Protein AF-A0A8S9TW38-F1 (afdb_monomer_lite)

pLDDT: mean 78.52, std 11.76, range [40.19, 96.44]

Secondary structure (DSSP, 8-state):
------HHHHHHHHHHHHHHHHHHHHHHHHHHHHHHHHHHHHHS-PPP--S-PPPHHHHHHHHHHHHH--EEE----TTSHHHHTT-S-GGGG-TTEEEEEEPPPP---BTTTTB-TTS--HHHHHHHHHHHHHHTT--TT-EEEETTTTB--STTGGGT-

Radius of gyration: 28.94 Å; chains: 1; bounding box: 60×35×89 Å

Foldseek 3Di:
DDDPPDVVVVVVVVVVVVVVVVVVVVVVVVVVVVVVVVVVVVPDPDDPPPAQDDDVLLVVVVVVCVVVVQKDWLQDDCPDPCNVVVVDPPCSPDPQKTAIAGDQDDDDDDPVVNDDCPPPDPVVVVSNVLSCQLHVPADPSHWTAGNVVRDTPGSNRVSRD

Structure (mmCIF, N/CA/C/O backbone):
data_AF-A0A8S9TW38-F1
#
_entry.id   AF-A0A8S9TW38-F1
#
loop_
_atom_site.group_PDB
_atom_site.id
_atom_site.type_symbol
_atom_site.label_atom_id
_atom_site.label_alt_id
_atom_site.label_comp_id
_atom_site.label_asym_id
_atom_site.label_entity_id
_atom_site.label_seq_id
_atom_site.pdbx_PDB_ins_code
_atom_site.Cartn_x
_atom_site.Cartn_y
_atom_site.Cartn_z
_atom_site.occupancy
_atom_site.B_iso_or_equiv
_atom_site.auth_seq_id
_atom_site.auth_comp_id
_atom_site.auth_asym_id
_atom_site.auth_atom_id
_atom_site.pdbx_PDB_model_num
ATOM 1 N N . MET A 1 1 ? -18.375 -21.084 65.898 1.00 40.19 1 MET A N 1
ATOM 2 C CA . MET A 1 1 ? -17.562 -20.276 64.960 1.00 40.19 1 MET A CA 1
ATOM 3 C C . MET A 1 1 ? -18.340 -19.008 64.647 1.00 40.19 1 MET A C 1
ATOM 5 O O . MET A 1 1 ? -19.403 -19.108 64.053 1.00 40.19 1 MET A O 1
ATOM 9 N N . ALA A 1 2 ? -17.900 -17.850 65.145 1.00 47.03 2 ALA A N 1
ATOM 10 C CA . ALA A 1 2 ? -18.614 -16.587 64.964 1.00 47.03 2 ALA A CA 1
ATOM 11 C C . ALA A 1 2 ? -18.225 -15.951 63.621 1.00 47.03 2 ALA A C 1
ATOM 13 O O . ALA A 1 2 ? -17.085 -15.528 63.440 1.00 47.03 2 ALA A O 1
ATOM 14 N N . THR A 1 3 ? -19.163 -15.902 62.676 1.00 56.94 3 THR A N 1
ATOM 15 C CA . THR A 1 3 ? -19.005 -15.170 61.415 1.00 56.94 3 THR A CA 1
ATOM 16 C C . THR A 1 3 ? -19.033 -13.676 61.726 1.00 56.94 3 THR A C 1
ATOM 18 O O . THR A 1 3 ? -20.062 -13.135 62.131 1.00 56.94 3 THR A O 1
ATOM 21 N N . THR A 1 4 ? -17.894 -12.999 61.595 1.00 58.25 4 THR A N 1
ATOM 22 C CA . THR A 1 4 ? -17.791 -11.562 61.853 1.00 58.25 4 THR A CA 1
ATOM 23 C C . THR A 1 4 ? -18.458 -10.798 60.709 1.00 58.25 4 THR A C 1
ATOM 25 O O . THR A 1 4 ? -17.890 -10.578 59.641 1.00 58.25 4 THR A O 1
ATOM 28 N N . ASN A 1 5 ? -19.712 -10.398 60.921 1.00 71.81 5 ASN A N 1
ATOM 29 C CA . ASN A 1 5 ? -20.452 -9.522 60.015 1.00 71.81 5 ASN A CA 1
ATOM 30 C C . ASN A 1 5 ? -19.890 -8.096 60.106 1.00 71.81 5 ASN A C 1
ATOM 32 O O . ASN A 1 5 ? -20.487 -7.224 60.727 1.00 71.81 5 ASN A O 1
ATOM 36 N N . ASN A 1 6 ? -18.707 -7.867 59.525 1.00 84.69 6 ASN A N 1
ATOM 37 C CA . ASN A 1 6 ? -18.091 -6.545 59.473 1.00 84.69 6 ASN A CA 1
ATOM 38 C C . ASN A 1 6 ? -18.938 -5.619 58.573 1.00 84.69 6 ASN A C 1
ATOM 40 O O . ASN A 1 6 ? -18.964 -5.831 57.352 1.00 84.69 6 ASN A O 1
ATOM 44 N N . PRO A 1 7 ? -19.584 -4.576 59.127 1.00 82.06 7 PRO A N 1
ATOM 45 C CA . PRO A 1 7 ? -20.469 -3.694 58.366 1.00 82.06 7 PRO A CA 1
ATOM 46 C C . PRO A 1 7 ? -19.729 -2.950 57.243 1.00 82.06 7 PRO A C 1
ATOM 48 O O . PRO A 1 7 ? -20.263 -2.790 56.146 1.00 82.06 7 PRO A O 1
ATOM 51 N N . VAL A 1 8 ? -18.460 -2.583 57.457 1.00 84.19 8 VAL A N 1
ATOM 52 C CA . VAL A 1 8 ? -17.618 -1.938 56.432 1.00 84.19 8 VAL A CA 1
ATOM 53 C C . VAL A 1 8 ? -17.328 -2.904 55.280 1.00 84.19 8 VAL A C 1
ATOM 55 O O . VAL A 1 8 ? -17.376 -2.532 54.105 1.00 84.19 8 VAL A O 1
ATOM 58 N N . GLY A 1 9 ? -17.081 -4.175 55.606 1.00 84.94 9 GLY A N 1
ATOM 59 C CA . GLY A 1 9 ? -16.879 -5.237 54.623 1.00 84.94 9 GLY A CA 1
ATOM 60 C C . GLY A 1 9 ? -18.114 -5.442 53.746 1.00 84.94 9 GLY A C 1
ATOM 61 O O . GLY A 1 9 ? -17.996 -5.465 52.520 1.00 84.94 9 GLY A O 1
ATOM 62 N N . GLN A 1 10 ? -19.299 -5.503 54.358 1.00 85.31 10 GLN A N 1
ATOM 63 C CA . GLN A 1 10 ? -20.573 -5.657 53.650 1.00 85.31 10 GLN A CA 1
ATOM 64 C C . GLN A 1 10 ? -20.876 -4.468 52.729 1.00 85.31 10 GLN A C 1
ATOM 66 O O . GLN A 1 10 ? -21.216 -4.677 51.562 1.00 85.31 10 GLN A O 1
ATOM 71 N N . TYR A 1 11 ? -20.673 -3.238 53.210 1.00 85.88 11 TYR A N 1
ATOM 72 C CA . TYR A 1 11 ? -20.843 -2.026 52.406 1.00 85.88 11 TYR A CA 1
ATOM 73 C C . TYR A 1 11 ? -19.891 -1.998 51.199 1.00 85.88 11 TYR A C 1
ATOM 75 O O . TYR A 1 11 ? -20.317 -1.799 50.059 1.00 85.88 11 TYR A O 1
ATOM 83 N N . SER A 1 12 ? -18.605 -2.299 51.413 1.00 85.69 12 SER A N 1
ATOM 84 C CA . SER A 1 12 ? -17.617 -2.345 50.327 1.00 85.69 12 SER A CA 1
ATOM 85 C C . SER A 1 12 ? -17.924 -3.434 49.288 1.00 85.69 12 SER A C 1
ATOM 87 O O . SER A 1 12 ? -17.676 -3.250 48.095 1.00 85.69 12 SER A O 1
ATOM 89 N N . ALA A 1 13 ? -18.487 -4.566 49.720 1.00 89.00 13 ALA A N 1
ATOM 90 C CA . ALA A 1 13 ? -18.900 -5.643 48.832 1.00 89.00 13 ALA A CA 1
ATOM 91 C C . ALA A 1 13 ? -20.120 -5.245 47.990 1.00 89.00 13 ALA A C 1
ATOM 93 O O . ALA A 1 13 ? -20.153 -5.561 46.802 1.00 89.00 13 ALA A O 1
ATOM 94 N N . ALA A 1 14 ? -21.090 -4.530 48.571 1.00 88.31 14 ALA A N 1
ATOM 95 C CA . ALA A 1 14 ? -22.236 -3.988 47.841 1.00 88.31 14 ALA A CA 1
ATOM 96 C C . ALA A 1 14 ? -21.789 -3.008 46.745 1.00 88.31 14 ALA A C 1
ATOM 98 O O . ALA A 1 14 ? -22.089 -3.236 45.575 1.00 88.31 14 ALA A O 1
ATOM 99 N N . LEU A 1 15 ? -20.943 -2.029 47.085 1.00 88.44 15 LEU A N 1
ATOM 100 C CA . LEU A 1 15 ? -20.386 -1.083 46.110 1.00 88.44 15 LEU A CA 1
ATOM 101 C C . LEU A 1 15 ? -19.639 -1.778 44.963 1.00 88.44 15 LEU A C 1
ATOM 103 O O . LEU A 1 15 ? -19.813 -1.432 43.795 1.00 88.44 15 LEU A O 1
ATOM 107 N N . LYS A 1 16 ? -18.811 -2.785 45.268 1.00 91.38 16 LYS A N 1
ATOM 108 C CA . LYS A 1 16 ? -18.095 -3.554 44.237 1.00 91.38 16 LYS A CA 1
ATOM 109 C C . LYS A 1 16 ? -19.058 -4.283 43.301 1.00 91.38 16 LYS A C 1
ATOM 111 O O . LYS A 1 16 ? -18.821 -4.288 42.093 1.00 91.38 16 LYS A O 1
ATOM 116 N N . ARG A 1 17 ? -20.132 -4.884 43.831 1.00 92.25 17 ARG A N 1
ATOM 117 C CA . ARG A 1 17 ? -21.164 -5.533 43.006 1.00 92.25 17 ARG A CA 1
ATOM 118 C C . ARG A 1 17 ? -21.842 -4.523 42.087 1.00 92.25 17 ARG A C 1
ATOM 120 O O . ARG A 1 17 ? -21.907 -4.789 40.891 1.00 92.25 17 ARG A O 1
ATOM 127 N N . ASP A 1 18 ? -22.239 -3.364 42.599 1.00 92.56 18 ASP A N 1
ATOM 128 C CA . ASP A 1 18 ? -22.913 -2.331 41.803 1.00 92.56 18 ASP A CA 1
ATOM 129 C C . ASP A 1 18 ? -22.028 -1.806 40.671 1.00 92.56 18 ASP A C 1
ATOM 131 O O . ASP A 1 18 ? -22.465 -1.716 39.523 1.00 92.56 18 ASP A O 1
ATOM 135 N N . VAL A 1 19 ? -20.744 -1.552 40.947 1.00 90.31 19 VAL A N 1
ATOM 136 C CA . VAL A 1 19 ? -19.776 -1.147 39.915 1.00 90.31 19 VAL A CA 1
ATOM 137 C C . VAL A 1 19 ? -19.629 -2.226 38.837 1.00 90.31 19 VAL A C 1
ATOM 139 O O . VAL A 1 19 ? -19.561 -1.908 37.647 1.00 90.31 19 VAL A O 1
ATOM 142 N N . ILE A 1 20 ? -19.591 -3.505 39.222 1.00 93.44 20 ILE A N 1
ATOM 143 C CA . ILE A 1 20 ? -19.516 -4.623 38.272 1.00 93.44 20 ILE A CA 1
ATOM 144 C C . ILE A 1 20 ? -20.796 -4.705 37.433 1.00 93.44 20 ILE A C 1
ATOM 146 O O . ILE A 1 20 ? -20.707 -4.836 36.211 1.00 93.44 20 ILE A O 1
ATOM 150 N N . VAL A 1 21 ? -21.972 -4.606 38.056 1.00 93.06 21 VAL A N 1
ATOM 151 C CA . VAL A 1 21 ? -23.272 -4.642 37.369 1.00 93.06 21 VAL A CA 1
ATOM 152 C C . VAL A 1 21 ? -23.387 -3.481 36.385 1.00 93.06 21 VAL A C 1
ATOM 154 O O . VAL A 1 21 ? -23.686 -3.706 35.214 1.00 93.06 21 VAL A O 1
ATOM 157 N N . HIS A 1 22 ? -23.052 -2.260 36.802 1.00 93.12 22 HIS A N 1
ATOM 158 C CA . HIS A 1 22 ? -23.087 -1.086 35.933 1.00 93.12 22 HIS A CA 1
ATOM 159 C C . HIS A 1 22 ? -22.140 -1.227 34.731 1.00 93.12 22 HIS A C 1
ATOM 161 O O . HIS A 1 22 ? -22.520 -0.933 33.597 1.00 93.12 22 HIS A O 1
ATOM 167 N N . ARG A 1 23 ? -20.920 -1.744 34.941 1.00 91.00 23 ARG A N 1
ATOM 168 C CA . ARG A 1 23 ? -19.985 -2.035 33.840 1.00 91.00 23 ARG A CA 1
ATOM 169 C C . ARG A 1 23 ? -20.546 -3.078 32.874 1.00 91.00 23 ARG A C 1
ATOM 171 O O . ARG A 1 23 ? -20.437 -2.882 31.667 1.00 91.00 23 ARG A O 1
ATOM 178 N N . LYS A 1 24 ? -21.161 -4.153 33.378 1.00 93.31 24 LYS A N 1
ATOM 179 C CA . LYS A 1 24 ? -21.792 -5.190 32.543 1.00 93.31 24 LYS A CA 1
ATOM 180 C C . LYS A 1 24 ? -22.955 -4.633 31.723 1.00 93.31 24 LYS A C 1
ATOM 182 O O . LYS A 1 24 ? -23.015 -4.895 30.527 1.00 93.31 24 LYS A O 1
ATOM 187 N N . LEU A 1 25 ? -23.820 -3.820 32.329 1.00 94.69 25 LEU A N 1
ATOM 188 C CA . LEU A 1 25 ? -24.921 -3.156 31.626 1.00 94.69 25 LEU A CA 1
ATOM 189 C C . LEU A 1 25 ? -24.400 -2.219 30.530 1.00 94.69 25 LEU A C 1
ATOM 191 O O . LEU A 1 25 ? -24.865 -2.281 29.395 1.00 94.69 25 LEU A O 1
ATOM 195 N N . LYS A 1 26 ? -23.375 -1.412 30.830 1.00 95.62 26 LYS A N 1
ATOM 196 C CA . LYS A 1 26 ? -22.734 -0.534 29.841 1.00 95.62 26 LYS A CA 1
ATOM 197 C C . LYS A 1 26 ? -22.138 -1.323 28.673 1.00 95.62 26 LYS A C 1
ATOM 199 O O . LYS A 1 26 ? -22.322 -0.932 27.525 1.00 95.62 26 LYS A O 1
ATOM 204 N N . MET A 1 27 ? -21.459 -2.437 28.955 1.00 96.19 27 MET A N 1
ATOM 205 C CA . MET A 1 27 ? -20.949 -3.343 27.921 1.00 96.19 27 MET A CA 1
ATOM 206 C C . MET A 1 27 ? -22.080 -3.941 27.077 1.00 96.19 27 MET A C 1
ATOM 208 O O . MET A 1 27 ? -21.957 -3.967 25.859 1.00 96.19 27 MET A O 1
ATOM 212 N N . GLY A 1 28 ? -23.191 -4.355 27.696 1.00 95.38 28 GLY A N 1
ATOM 213 C CA . GLY A 1 28 ? -24.371 -4.850 26.983 1.00 95.38 28 GLY A CA 1
ATOM 214 C C . GLY A 1 28 ? -24.930 -3.823 25.996 1.00 95.38 28 GLY A C 1
ATOM 215 O O . GLY A 1 28 ? -25.109 -4.137 24.826 1.00 95.38 28 GLY A O 1
ATOM 216 N N . VAL A 1 29 ? -25.099 -2.569 26.427 1.00 96.44 29 VAL A N 1
ATOM 217 C CA . VAL A 1 29 ? -25.568 -1.477 25.551 1.00 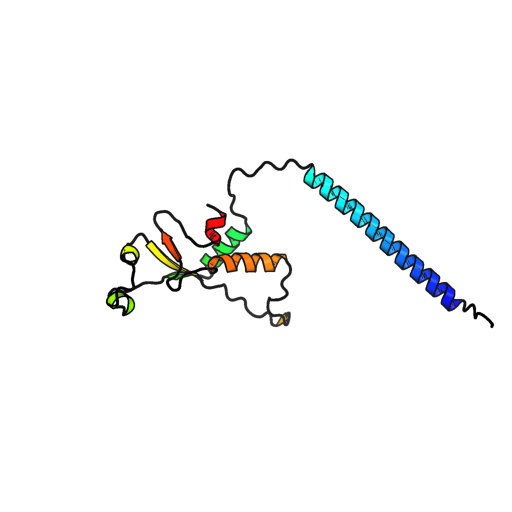96.44 29 VAL A CA 1
ATOM 218 C C . VAL A 1 29 ? -24.602 -1.220 24.390 1.00 96.44 29 VAL A C 1
ATOM 220 O O . VAL A 1 29 ? -25.043 -1.001 23.263 1.00 96.44 29 VAL A O 1
ATOM 223 N N . LEU A 1 30 ? -23.289 -1.246 24.643 1.00 96.25 30 LEU A N 1
ATOM 224 C CA . LEU A 1 30 ? -22.284 -1.078 23.590 1.00 96.25 30 LEU A CA 1
ATOM 225 C C . LEU A 1 30 ? -22.325 -2.224 22.573 1.00 96.25 30 LEU A C 1
ATOM 227 O O . LEU A 1 30 ? -22.240 -1.963 21.378 1.00 96.25 30 LEU A O 1
ATOM 231 N N . LEU A 1 31 ? -22.489 -3.467 23.033 1.00 95.38 31 LEU A N 1
ATOM 232 C CA . LEU A 1 31 ? -22.611 -4.632 22.157 1.00 95.38 31 LEU A CA 1
ATOM 233 C C . LEU A 1 31 ? -23.885 -4.575 21.309 1.00 95.38 31 LEU A C 1
ATOM 235 O O . LEU A 1 31 ? -23.803 -4.811 20.108 1.00 95.38 31 LEU A O 1
ATOM 239 N N . CYS A 1 32 ? -25.028 -4.192 21.889 1.00 95.12 32 CYS A N 1
ATOM 240 C CA . CYS A 1 32 ? -26.260 -3.993 21.121 1.00 95.12 32 CYS A CA 1
ATOM 241 C C . CYS A 1 32 ? -26.072 -2.922 20.040 1.00 95.12 32 CYS A C 1
ATOM 243 O O . CYS A 1 32 ? -26.319 -3.190 18.871 1.00 95.12 32 CYS A O 1
ATOM 245 N N . ARG A 1 33 ? -25.517 -1.753 20.393 1.00 93.81 33 ARG A N 1
ATOM 246 C CA . ARG A 1 33 ? -25.234 -0.690 19.412 1.00 93.81 33 ARG A CA 1
ATOM 247 C C . ARG A 1 33 ? -24.272 -1.132 18.316 1.00 93.81 33 ARG A C 1
ATOM 249 O O . ARG A 1 33 ? -24.406 -0.685 17.182 1.00 93.81 33 ARG A O 1
ATOM 256 N N . GLN A 1 34 ? -23.289 -1.967 18.652 1.00 93.56 34 GLN A N 1
ATOM 257 C CA . GLN A 1 34 ? -22.359 -2.517 17.673 1.00 93.56 34 GLN A CA 1
ATOM 258 C C . GLN A 1 34 ? -23.083 -3.443 16.689 1.00 93.56 34 GLN A C 1
ATOM 260 O O . GLN A 1 34 ? -22.827 -3.356 15.492 1.00 93.56 34 GLN A O 1
ATOM 265 N N . LEU A 1 35 ? -23.988 -4.298 17.175 1.00 94.19 35 LEU A N 1
ATOM 266 C CA . LEU A 1 35 ? -24.816 -5.158 16.326 1.00 94.19 35 LEU A CA 1
ATOM 267 C C . LEU A 1 35 ? -25.747 -4.334 15.434 1.00 94.19 35 LEU A C 1
ATOM 269 O O . LEU A 1 35 ? -25.783 -4.580 14.232 1.00 94.19 35 LEU A O 1
ATOM 273 N N . ASP A 1 36 ? -26.420 -3.322 15.986 1.00 94.56 36 ASP A N 1
ATOM 274 C CA . ASP A 1 36 ? -27.277 -2.410 15.219 1.00 94.56 36 ASP A CA 1
ATOM 275 C C . ASP A 1 36 ? -26.488 -1.732 14.091 1.00 94.56 36 ASP A C 1
ATOM 277 O O . ASP A 1 36 ? -26.938 -1.683 12.948 1.00 94.56 36 ASP A O 1
ATOM 281 N N . TRP A 1 37 ? -25.267 -1.272 14.386 1.00 91.75 37 TRP A N 1
ATOM 282 C CA . TRP A 1 37 ? -24.359 -0.713 13.385 1.00 91.75 37 TRP A CA 1
ATOM 283 C C . TRP A 1 37 ? -23.971 -1.725 12.308 1.00 91.75 37 TRP A C 1
ATOM 285 O O . TRP A 1 37 ? -23.992 -1.390 11.127 1.00 91.75 37 TRP A O 1
ATOM 295 N N . CYS A 1 38 ? -23.640 -2.961 12.685 1.00 89.62 38 CYS A N 1
ATOM 296 C CA . CYS A 1 38 ? -23.339 -4.023 11.725 1.00 89.62 38 CYS A CA 1
ATOM 297 C C . CYS A 1 38 ? -24.551 -4.347 10.834 1.00 89.62 38 CYS A C 1
ATOM 299 O O . CYS A 1 38 ? -24.389 -4.573 9.634 1.00 89.62 38 CYS A O 1
ATOM 301 N N . HIS A 1 39 ? -25.768 -4.338 11.383 1.00 89.94 39 HIS A N 1
ATOM 302 C CA . HIS A 1 39 ? -26.993 -4.538 10.610 1.00 89.94 39 HIS A CA 1
ATOM 303 C C . HIS A 1 39 ? -27.256 -3.376 9.650 1.00 89.94 39 HIS A C 1
ATOM 305 O O . HIS A 1 39 ? -27.522 -3.613 8.476 1.00 89.94 39 HIS A O 1
ATOM 311 N N . LEU A 1 40 ? -27.112 -2.132 10.107 1.00 89.44 40 LEU A N 1
ATOM 312 C CA . LEU A 1 40 ? -27.261 -0.949 9.258 1.00 89.44 40 LEU A CA 1
ATOM 313 C C . LEU A 1 40 ? -26.222 -0.919 8.133 1.00 89.44 40 LEU A C 1
ATOM 315 O O . LEU A 1 40 ? -26.577 -0.684 6.981 1.00 89.44 40 LEU A O 1
ATOM 319 N N . GLU A 1 41 ? -24.956 -1.199 8.442 1.00 86.06 41 GLU A N 1
ATOM 320 C CA . GLU A 1 41 ? -23.881 -1.207 7.448 1.00 86.06 41 GLU A CA 1
ATOM 321 C C . GLU A 1 41 ? -24.010 -2.388 6.471 1.00 86.06 41 GLU A C 1
ATOM 323 O O . GLU A 1 41 ? -23.666 -2.244 5.305 1.00 86.06 41 GLU A O 1
ATOM 328 N N . SER A 1 42 ? -24.556 -3.534 6.898 1.00 81.50 42 SER A N 1
ATOM 329 C CA . SER A 1 42 ? -24.827 -4.665 5.990 1.00 81.50 42 SER A CA 1
ATOM 330 C C . SER A 1 42 ? -26.068 -4.460 5.116 1.00 81.50 42 SER A C 1
ATOM 332 O O . SER A 1 42 ? -26.086 -4.907 3.973 1.00 81.50 42 SER A O 1
ATOM 334 N N . ALA A 1 43 ? -27.086 -3.751 5.614 1.00 84.62 43 ALA A N 1
ATOM 335 C CA . ALA A 1 43 ? -28.250 -3.338 4.829 1.00 84.62 43 ALA A CA 1
ATOM 336 C C . ALA A 1 43 ? -27.939 -2.174 3.874 1.00 84.62 43 ALA A C 1
ATOM 338 O O . ALA A 1 43 ? -28.699 -1.902 2.941 1.00 84.62 43 ALA A O 1
ATOM 339 N N . ARG A 1 44 ? -26.825 -1.469 4.095 1.00 83.00 44 ARG A N 1
ATOM 340 C CA . ARG A 1 44 ? -26.374 -0.388 3.229 1.00 83.00 44 ARG A CA 1
ATOM 341 C C . ARG A 1 44 ? -25.969 -0.964 1.874 1.00 83.00 44 ARG A C 1
ATOM 343 O O . ARG A 1 44 ? -24.926 -1.595 1.729 1.00 83.00 44 ARG A O 1
ATOM 350 N N . SER A 1 45 ? -26.790 -0.702 0.859 1.00 75.44 45 SER A N 1
ATOM 351 C CA . SER A 1 45 ? -26.431 -0.970 -0.532 1.00 75.44 45 SER A CA 1
ATOM 352 C C . SER A 1 45 ? -25.267 -0.058 -0.921 1.00 75.44 45 SER A C 1
ATOM 354 O O . SER A 1 45 ? -25.444 1.122 -1.222 1.00 75.44 45 SER A O 1
ATOM 356 N N . MET A 1 46 ? -24.053 -0.595 -0.847 1.00 72.25 46 MET A N 1
ATOM 357 C CA . MET A 1 46 ? -22.883 0.022 -1.451 1.00 72.25 46 MET A CA 1
ATOM 358 C C . MET A 1 46 ? -22.759 -0.546 -2.865 1.00 72.25 46 MET A C 1
ATOM 360 O O . MET A 1 46 ? -22.668 -1.768 -3.008 1.00 72.25 46 MET A O 1
ATOM 364 N N . PRO A 1 47 ? -22.775 0.292 -3.916 1.00 78.12 47 PRO A N 1
ATOM 365 C CA . PRO A 1 47 ? -22.560 -0.203 -5.265 1.00 78.12 47 PRO A CA 1
ATOM 366 C C . PRO A 1 47 ? -21.193 -0.882 -5.333 1.00 78.12 47 PRO A C 1
ATOM 368 O O . PRO A 1 47 ? -20.212 -0.396 -4.761 1.00 78.12 47 PRO A O 1
ATOM 371 N N . PHE A 1 48 ? -21.123 -2.010 -6.038 1.00 76.19 48 PHE A N 1
ATOM 372 C CA . PHE A 1 48 ? -19.842 -2.636 -6.326 1.00 76.19 48 PHE A CA 1
ATOM 373 C C . PHE A 1 48 ? -18.976 -1.647 -7.108 1.00 76.19 48 PHE A C 1
ATOM 375 O O . PHE A 1 48 ? -19.410 -1.073 -8.109 1.00 76.19 48 PHE A O 1
ATOM 382 N N . ALA A 1 49 ? -17.749 -1.428 -6.636 1.00 75.06 49 ALA A N 1
ATOM 383 C CA . ALA A 1 49 ? -16.791 -0.607 -7.353 1.00 75.06 49 ALA A CA 1
ATOM 384 C C . ALA A 1 49 ? -16.356 -1.360 -8.616 1.00 75.06 49 ALA A C 1
ATOM 386 O O . ALA A 1 49 ? -15.593 -2.318 -8.542 1.00 75.06 49 ALA A O 1
ATOM 387 N N . LEU A 1 50 ? -16.866 -0.928 -9.770 1.00 78.69 50 LEU A N 1
ATOM 388 C CA . LEU A 1 50 ? -16.495 -1.476 -11.080 1.00 78.69 50 LEU A CA 1
ATOM 389 C C . LEU A 1 50 ? -15.138 -0.951 -11.574 1.00 78.69 50 LEU A C 1
ATOM 391 O O . LEU A 1 50 ? -14.575 -1.498 -12.515 1.00 78.69 50 LEU A O 1
ATOM 395 N N . ALA A 1 51 ? -14.618 0.104 -10.942 1.00 78.75 51 ALA A N 1
ATOM 396 C CA . ALA A 1 51 ? -13.341 0.720 -11.272 1.00 78.75 51 ALA A CA 1
ATOM 397 C C . ALA A 1 51 ? -12.407 0.731 -10.058 1.00 78.75 51 ALA A C 1
ATOM 399 O O . ALA A 1 51 ? -12.825 0.984 -8.922 1.00 78.75 51 ALA A O 1
ATOM 400 N N . THR A 1 52 ? -11.119 0.505 -10.308 1.00 72.19 52 THR A N 1
ATOM 401 C CA . THR A 1 52 ? -10.059 0.612 -9.308 1.00 72.19 52 THR A CA 1
ATOM 402 C C . THR A 1 52 ? -9.767 2.087 -9.029 1.00 72.19 52 THR A C 1
ATOM 404 O O . THR A 1 52 ? -9.009 2.753 -9.727 1.00 72.19 52 THR A O 1
ATOM 407 N N . VAL A 1 53 ? -10.383 2.642 -7.984 1.00 76.62 53 VAL A N 1
ATOM 408 C CA . VAL A 1 53 ? -10.086 4.017 -7.557 1.00 76.62 53 VAL A CA 1
ATOM 409 C C . VAL A 1 53 ? -8.859 4.023 -6.651 1.00 76.62 53 VAL A C 1
ATOM 411 O O . VAL A 1 53 ? -8.785 3.294 -5.655 1.00 76.62 53 VAL A O 1
ATOM 414 N N . ALA A 1 54 ? -7.896 4.887 -6.973 1.00 71.50 54 ALA A N 1
ATOM 415 C CA . ALA A 1 54 ? -6.727 5.092 -6.137 1.00 71.50 54 ALA A CA 1
ATOM 416 C C . ALA A 1 54 ? -7.137 5.594 -4.746 1.00 71.50 54 ALA A C 1
ATOM 418 O O . ALA A 1 54 ? -7.698 6.676 -4.595 1.00 71.50 54 ALA A O 1
ATOM 419 N N . ASN A 1 55 ? -6.850 4.802 -3.709 1.00 76.69 55 ASN A N 1
ATOM 420 C CA . ASN A 1 55 ? -7.115 5.202 -2.330 1.00 76.69 55 ASN A CA 1
ATOM 421 C C . ASN A 1 55 ? -6.321 6.489 -2.013 1.00 76.69 55 ASN A C 1
ATOM 423 O O . ASN A 1 55 ? -5.123 6.508 -2.308 1.00 76.69 55 ASN A O 1
ATOM 427 N N . PRO A 1 56 ? -6.914 7.510 -1.360 1.00 80.12 56 PRO A N 1
ATOM 428 C CA . PRO A 1 56 ? -6.217 8.752 -1.007 1.00 80.12 56 PRO A CA 1
ATOM 429 C C . PRO A 1 56 ? -4.865 8.521 -0.321 1.00 80.12 56 PRO A C 1
ATOM 431 O O . PRO A 1 56 ? -3.885 9.187 -0.617 1.00 80.12 56 PRO A O 1
ATOM 434 N N . ARG A 1 57 ? -4.755 7.472 0.501 1.00 74.69 57 ARG A N 1
ATOM 435 C CA . ARG A 1 57 ? -3.505 7.105 1.186 1.00 74.69 57 ARG A CA 1
ATOM 436 C C . ARG A 1 57 ? -2.387 6.684 0.235 1.00 74.69 57 ARG A C 1
ATOM 438 O O . ARG A 1 57 ? -1.214 6.867 0.539 1.00 74.69 57 ARG A O 1
ATOM 445 N N . LEU A 1 58 ? -2.743 6.055 -0.882 1.00 77.81 58 LEU A N 1
A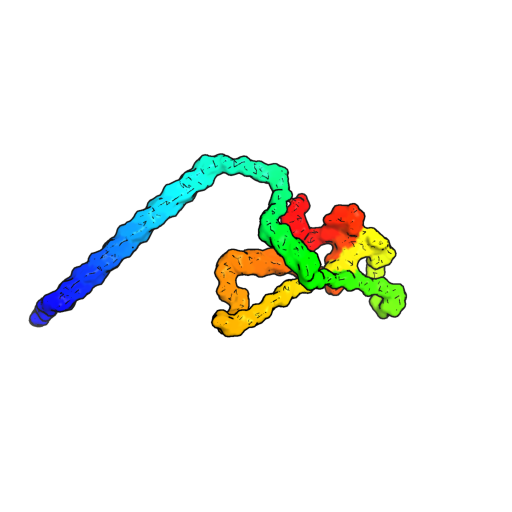TOM 446 C CA . LEU A 1 58 ? -1.788 5.640 -1.907 1.00 77.81 58 LEU A CA 1
ATOM 447 C C . LEU A 1 58 ? -1.350 6.846 -2.738 1.00 77.81 58 LEU A C 1
ATOM 449 O O . LEU A 1 58 ? -0.178 6.933 -3.087 1.00 77.81 58 LEU A O 1
ATOM 453 N N . GLN A 1 59 ? -2.255 7.800 -2.971 1.00 82.56 59 GLN A N 1
ATOM 454 C CA . GLN A 1 59 ? -1.916 9.087 -3.581 1.00 82.56 59 GLN A CA 1
ATOM 455 C C . GLN A 1 59 ? -0.973 9.896 -2.679 1.00 82.56 59 GLN A C 1
ATOM 457 O O . GLN A 1 59 ? 0.051 10.383 -3.148 1.00 82.56 59 GLN A O 1
ATOM 462 N N . ASP A 1 60 ? -1.253 9.969 -1.376 1.00 80.06 60 ASP A N 1
ATOM 463 C CA . ASP A 1 60 ? -0.375 10.626 -0.402 1.00 80.06 60 ASP A CA 1
ATOM 464 C C . ASP A 1 60 ? 1.008 9.972 -0.356 1.00 80.06 60 ASP A C 1
ATOM 466 O O . ASP A 1 60 ? 2.028 10.656 -0.279 1.00 80.06 60 ASP A O 1
ATOM 470 N N . ARG A 1 61 ? 1.060 8.637 -0.450 1.00 80.75 61 ARG A N 1
ATOM 471 C CA . ARG A 1 61 ? 2.327 7.910 -0.518 1.00 80.75 61 ARG A CA 1
ATOM 472 C C . ARG A 1 61 ? 3.088 8.196 -1.814 1.00 80.75 61 ARG A C 1
ATOM 474 O O . ARG A 1 61 ? 4.294 8.401 -1.747 1.00 80.75 61 ARG A O 1
ATOM 481 N N . ALA A 1 62 ? 2.412 8.246 -2.961 1.00 81.81 62 ALA A N 1
ATOM 482 C CA . ALA A 1 62 ? 3.034 8.613 -4.234 1.00 81.81 62 ALA A CA 1
ATOM 483 C C . ALA A 1 62 ? 3.627 10.032 -4.179 1.00 81.81 62 ALA A C 1
ATOM 485 O O . ALA A 1 62 ? 4.779 10.227 -4.555 1.00 81.81 62 ALA A O 1
ATOM 486 N N . ARG A 1 63 ? 2.898 10.989 -3.589 1.00 83.56 63 ARG A N 1
ATOM 487 C CA . ARG A 1 63 ? 3.403 12.347 -3.328 1.00 83.56 63 ARG A CA 1
ATOM 488 C C . ARG A 1 63 ? 4.602 12.352 -2.386 1.00 83.56 63 ARG A C 1
ATOM 490 O O . ARG A 1 63 ? 5.540 13.110 -2.582 1.00 83.56 63 ARG A O 1
ATOM 497 N N . GLU A 1 64 ? 4.604 11.511 -1.352 1.00 81.12 64 GLU A N 1
ATOM 498 C CA . GLU A 1 64 ? 5.758 11.390 -0.456 1.00 81.12 64 GLU A CA 1
ATOM 499 C C . GLU A 1 64 ? 7.000 10.870 -1.194 1.00 81.12 64 GLU A C 1
ATOM 501 O O . GLU A 1 64 ? 8.106 11.341 -0.928 1.00 81.12 64 GLU A O 1
ATOM 506 N N . ILE A 1 65 ? 6.820 9.915 -2.110 1.00 80.62 65 ILE A N 1
ATOM 507 C CA . ILE A 1 65 ? 7.893 9.398 -2.964 1.00 80.62 65 ILE A CA 1
ATOM 508 C C . ILE A 1 65 ? 8.423 10.517 -3.867 1.00 80.62 65 ILE A C 1
ATOM 510 O O . ILE A 1 65 ? 9.628 10.728 -3.923 1.00 80.62 65 ILE A O 1
ATOM 514 N N . GLU A 1 66 ? 7.544 11.279 -4.507 1.00 83.38 66 GLU A N 1
ATOM 515 C CA . GLU A 1 66 ? 7.933 12.410 -5.351 1.00 83.38 66 GLU A CA 1
ATOM 516 C C . GLU A 1 66 ? 8.696 13.486 -4.558 1.00 83.38 66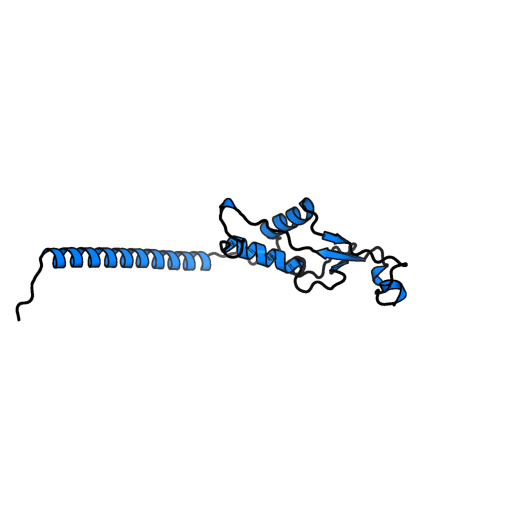 GLU A C 1
ATOM 518 O O . GLU A 1 66 ? 9.802 13.870 -4.928 1.00 83.38 66 GLU A O 1
ATOM 523 N N . CYS A 1 67 ? 8.170 13.901 -3.402 1.00 80.44 67 CYS A N 1
ATOM 524 C CA . CYS A 1 67 ? 8.773 14.954 -2.582 1.00 80.44 67 CYS A CA 1
ATOM 525 C C . CYS A 1 67 ? 10.102 14.550 -1.927 1.00 80.44 67 CYS A C 1
ATOM 527 O O . CYS A 1 67 ? 10.955 15.405 -1.697 1.00 80.44 67 CYS A O 1
ATOM 529 N N . LYS A 1 68 ? 10.265 13.279 -1.536 1.00 78.56 68 LYS A N 1
ATOM 530 C CA . LYS A 1 68 ? 11.462 12.807 -0.810 1.00 78.56 68 LYS A CA 1
ATOM 531 C C . LYS A 1 68 ? 12.475 12.093 -1.701 1.00 78.56 68 LYS A C 1
ATOM 533 O O . LYS A 1 68 ? 13.557 11.775 -1.214 1.00 78.56 68 LYS A O 1
ATOM 538 N N . GLY A 1 69 ? 12.119 11.795 -2.949 1.00 68.69 69 GLY A N 1
ATOM 539 C CA . GLY A 1 69 ? 12.965 11.107 -3.920 1.00 68.69 69 GLY A CA 1
ATOM 540 C C . GLY A 1 69 ? 13.596 9.794 -3.431 1.00 68.69 69 GLY A C 1
ATOM 541 O O . GLY A 1 69 ? 14.796 9.617 -3.617 1.00 68.69 69 GLY A O 1
ATOM 542 N N . PRO A 1 70 ? 12.867 8.839 -2.812 1.00 73.00 70 PRO A N 1
ATOM 543 C CA . PRO A 1 70 ? 13.454 7.573 -2.379 1.00 73.00 70 PRO A CA 1
ATOM 544 C C . PRO A 1 70 ? 13.634 6.572 -3.539 1.00 73.00 70 PRO A C 1
ATOM 546 O O . PRO A 1 70 ? 13.841 5.383 -3.291 1.00 73.00 70 PRO A O 1
ATOM 549 N N . LEU A 1 71 ? 13.501 7.019 -4.791 1.00 83.69 71 LEU A N 1
ATOM 550 C CA . LEU A 1 71 ? 13.729 6.215 -5.985 1.00 83.69 71 LEU A CA 1
ATOM 551 C C . LEU A 1 71 ? 15.101 6.560 -6.549 1.00 83.69 71 LEU A C 1
ATOM 553 O O . LEU A 1 71 ? 15.398 7.725 -6.795 1.00 83.69 71 LEU A O 1
ATOM 557 N N . SER A 1 72 ? 15.923 5.542 -6.766 1.00 83.06 72 SER A N 1
ATOM 558 C CA . SER A 1 72 ? 17.198 5.691 -7.458 1.00 83.06 72 SER A CA 1
ATOM 559 C C . SER A 1 72 ? 17.190 4.843 -8.718 1.00 83.06 72 SER A C 1
ATOM 561 O O . SER A 1 72 ? 16.858 3.656 -8.659 1.00 83.06 72 SER A O 1
ATOM 563 N N . GLU A 1 73 ? 17.598 5.425 -9.836 1.00 85.19 73 GLU A N 1
ATOM 564 C CA . GLU A 1 73 ? 17.832 4.678 -11.064 1.00 85.19 73 GLU A CA 1
ATOM 565 C C . GLU A 1 73 ? 19.041 3.751 -10.915 1.00 85.19 73 GLU A C 1
ATOM 567 O O . GLU A 1 73 ? 20.093 4.139 -10.400 1.00 85.19 73 GLU A O 1
ATOM 572 N N . HIS A 1 74 ? 18.896 2.517 -11.380 1.00 81.75 74 HIS A N 1
ATOM 573 C CA . HIS A 1 74 ? 20.002 1.603 -11.577 1.00 81.75 74 HIS A CA 1
ATOM 574 C C . HIS A 1 74 ? 20.485 1.709 -13.025 1.00 81.75 74 HIS A C 1
ATOM 576 O O . HIS A 1 74 ? 20.020 0.989 -13.906 1.00 81.75 74 HIS A O 1
ATOM 582 N N . VAL A 1 75 ? 21.425 2.625 -13.262 1.00 74.81 75 VAL A N 1
ATOM 583 C CA . VAL A 1 75 ? 22.059 2.793 -14.573 1.00 74.81 75 VAL A CA 1
ATOM 584 C C . VAL A 1 75 ? 23.199 1.794 -14.710 1.00 74.81 75 VAL A C 1
ATOM 586 O O . VAL A 1 75 ? 24.182 1.848 -13.966 1.00 74.81 75 VAL A O 1
A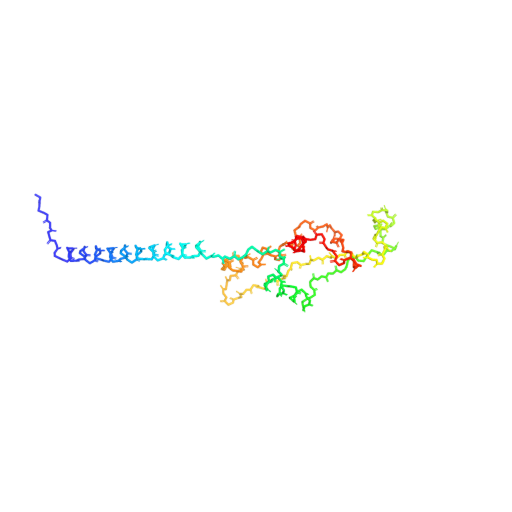TOM 589 N N . VAL A 1 76 ? 23.099 0.903 -15.692 1.00 68.94 76 VAL A N 1
ATOM 590 C CA . VAL A 1 76 ? 24.190 -0.006 -16.037 1.00 68.94 76 VAL A CA 1
ATOM 591 C C . VAL A 1 76 ? 24.990 0.587 -17.191 1.00 68.94 76 VAL A C 1
ATOM 593 O O . VAL A 1 76 ? 24.523 0.682 -18.321 1.00 68.94 76 VAL A O 1
ATOM 596 N N . SER A 1 77 ? 26.224 1.004 -16.906 1.00 74.44 77 SER A N 1
ATOM 597 C CA . SER A 1 77 ? 27.144 1.485 -17.941 1.00 74.44 77 SER A CA 1
ATOM 598 C C . SER A 1 77 ? 27.691 0.321 -18.768 1.00 74.44 77 SER A C 1
ATOM 600 O O . SER A 1 77 ? 28.035 -0.728 -18.215 1.00 74.44 77 SER A O 1
ATOM 602 N N . ARG A 1 78 ? 27.891 0.545 -20.074 1.00 72.06 78 ARG A N 1
ATOM 603 C CA . ARG A 1 78 ? 28.601 -0.387 -20.975 1.00 72.06 78 ARG A CA 1
ATOM 604 C C . ARG A 1 78 ? 30.025 -0.715 -20.512 1.00 72.06 78 ARG A C 1
ATOM 606 O O . ARG A 1 78 ? 30.580 -1.731 -20.899 1.00 72.06 78 ARG A O 1
ATOM 613 N N . HIS A 1 79 ? 30.612 0.138 -19.677 1.00 77.12 79 HIS A N 1
ATOM 614 C CA . HIS A 1 79 ? 31.955 -0.049 -19.123 1.00 77.12 79 HIS A CA 1
ATOM 615 C C . HIS A 1 79 ? 31.940 -0.718 -17.740 1.00 77.12 79 HIS A C 1
ATOM 617 O O . HIS A 1 79 ? 32.977 -0.832 -17.092 1.00 77.12 79 HIS A O 1
ATOM 623 N N . SER A 1 80 ? 30.767 -1.113 -17.240 1.00 78.31 80 SER A N 1
ATOM 624 C CA . SER A 1 80 ? 30.656 -1.790 -15.949 1.00 78.31 80 SER A CA 1
ATOM 625 C C . SER A 1 80 ? 31.104 -3.248 -16.048 1.00 78.31 80 SER A C 1
ATOM 627 O O . SER A 1 80 ? 30.927 -3.906 -17.073 1.00 78.31 80 SER A O 1
ATOM 629 N N . VAL A 1 81 ? 31.641 -3.776 -14.946 1.00 77.50 81 VAL A N 1
ATOM 630 C CA . VAL A 1 81 ? 32.048 -5.187 -14.846 1.00 77.50 81 VAL A CA 1
ATOM 631 C C . VAL A 1 81 ? 30.872 -6.124 -15.134 1.00 77.50 81 VAL A C 1
ATOM 633 O O . VAL A 1 81 ? 31.040 -7.079 -15.880 1.00 77.50 81 VAL A O 1
ATOM 636 N N . ALA A 1 82 ? 29.673 -5.807 -14.637 1.00 72.75 82 ALA A N 1
ATOM 637 C CA . ALA A 1 82 ? 28.465 -6.592 -14.896 1.00 72.75 82 ALA A CA 1
ATOM 638 C C . ALA A 1 82 ? 28.136 -6.688 -16.399 1.00 72.75 82 ALA A C 1
ATOM 640 O O . ALA A 1 82 ? 27.784 -7.759 -16.890 1.00 72.75 82 ALA A O 1
ATOM 641 N N . TYR A 1 83 ? 28.300 -5.588 -17.147 1.00 73.00 83 TYR A N 1
ATOM 642 C CA . TYR A 1 83 ? 28.098 -5.577 -18.599 1.00 73.00 83 TYR A CA 1
ATOM 643 C C . TYR A 1 83 ? 29.156 -6.412 -19.327 1.00 73.00 83 TYR A C 1
ATOM 645 O O . TYR A 1 83 ? 28.815 -7.213 -20.193 1.00 73.00 83 TYR A O 1
ATOM 653 N N . MET A 1 84 ? 30.431 -6.278 -18.946 1.00 78.75 84 MET A N 1
ATOM 654 C CA . MET A 1 84 ? 31.523 -7.070 -19.531 1.00 78.75 84 MET A CA 1
ATOM 655 C C . MET A 1 84 ? 31.382 -8.573 -19.249 1.00 78.75 84 MET A C 1
ATOM 657 O O . MET A 1 84 ? 31.761 -9.389 -20.082 1.00 78.75 84 MET A O 1
ATOM 661 N N . MET A 1 85 ? 30.805 -8.933 -18.100 1.00 78.25 85 MET A N 1
ATOM 662 C CA . MET A 1 85 ? 30.510 -10.314 -17.704 1.00 78.25 85 MET A CA 1
ATOM 663 C C . MET A 1 85 ? 29.247 -10.885 -18.376 1.00 78.25 85 MET A C 1
ATOM 665 O O . MET A 1 85 ? 28.923 -12.050 -18.166 1.00 78.25 85 MET A O 1
ATOM 669 N N . GLY A 1 86 ? 28.523 -10.094 -19.180 1.00 71.12 86 GLY A N 1
ATOM 670 C CA . GLY A 1 86 ? 27.297 -10.531 -19.857 1.00 71.12 86 GLY A CA 1
ATOM 671 C C . GLY A 1 86 ? 26.104 -10.758 -18.920 1.00 71.12 86 GLY A C 1
ATOM 672 O O . GLY A 1 86 ? 25.113 -11.357 -19.324 1.00 71.12 86 GLY A O 1
ATOM 673 N N . GLU A 1 87 ? 26.170 -10.273 -17.677 1.00 72.12 87 GLU A N 1
ATOM 674 C CA . GLU A 1 87 ? 25.114 -10.440 -16.664 1.00 72.12 87 GLU A CA 1
ATOM 675 C C . GLU A 1 87 ? 23.933 -9.474 -16.869 1.00 72.12 87 GLU A C 1
ATOM 677 O O . GLU A 1 87 ? 22.922 -9.536 -16.168 1.00 72.12 87 GLU A O 1
ATOM 682 N N . VAL A 1 88 ? 24.060 -8.556 -17.828 1.00 69.38 88 VAL A N 1
ATOM 683 C CA . VAL A 1 88 ? 23.106 -7.478 -18.084 1.00 69.38 88 VAL A CA 1
ATOM 684 C C . VAL A 1 88 ? 22.162 -7.901 -19.211 1.00 69.38 88 VAL A C 1
ATOM 686 O O . VAL A 1 88 ? 22.629 -8.157 -20.322 1.00 69.38 88 VAL A O 1
ATOM 689 N N . PRO A 1 89 ? 20.837 -7.959 -18.975 1.00 69.12 89 PRO A N 1
ATOM 690 C CA . PRO A 1 89 ? 19.872 -8.262 -20.027 1.00 69.12 89 PRO A CA 1
ATOM 691 C C . PRO A 1 89 ? 19.978 -7.249 -21.174 1.00 69.12 89 PRO A C 1
ATOM 693 O O . PRO A 1 89 ? 20.097 -6.053 -20.921 1.00 69.12 89 PRO A O 1
ATOM 696 N N . ALA A 1 90 ? 19.861 -7.692 -22.430 1.00 67.56 90 ALA A N 1
ATOM 697 C CA . ALA A 1 90 ? 19.908 -6.801 -23.600 1.00 67.56 90 ALA A CA 1
ATOM 698 C C . ALA A 1 90 ? 18.858 -5.670 -23.533 1.00 67.56 90 ALA A C 1
ATOM 700 O O . ALA A 1 90 ? 19.100 -4.549 -23.975 1.00 67.56 90 ALA A O 1
ATOM 701 N N . GLU A 1 91 ? 17.713 -5.951 -22.906 1.00 68.31 91 GLU A N 1
ATOM 702 C CA . GLU A 1 91 ? 16.623 -4.999 -22.677 1.00 68.31 91 GLU A CA 1
ATOM 703 C C . GLU A 1 91 ? 16.991 -3.866 -21.705 1.00 68.31 91 GLU A C 1
ATOM 705 O O . GLU A 1 91 ? 16.379 -2.802 -21.757 1.00 68.31 91 GLU A O 1
ATOM 710 N N . ALA A 1 92 ? 18.010 -4.046 -20.857 1.00 64.94 92 ALA A N 1
ATOM 711 C CA . ALA A 1 92 ? 18.486 -3.008 -19.940 1.00 64.94 92 ALA A CA 1
ATOM 712 C C . ALA A 1 92 ? 19.204 -1.847 -20.640 1.00 64.94 92 ALA A C 1
ATOM 714 O O . ALA A 1 92 ? 19.501 -0.841 -20.005 1.00 64.94 92 ALA A O 1
ATOM 715 N N . MET A 1 93 ? 19.466 -1.980 -21.943 1.00 67.25 93 MET A N 1
ATOM 716 C CA . MET A 1 93 ? 20.012 -0.917 -22.786 1.00 67.25 93 MET A CA 1
ATOM 717 C C . MET A 1 93 ? 18.944 -0.241 -23.659 1.00 67.25 93 MET A C 1
ATOM 719 O O . MET A 1 93 ? 19.293 0.617 -24.472 1.00 67.25 93 MET A O 1
ATOM 723 N N . SER A 1 94 ? 17.670 -0.636 -23.538 1.00 74.44 94 SER A N 1
ATOM 724 C CA . SER A 1 94 ? 16.571 0.029 -24.241 1.00 74.44 94 SER A CA 1
ATOM 725 C C . SER A 1 94 ? 16.198 1.345 -23.540 1.00 74.44 94 SER A C 1
ATOM 727 O O . SER A 1 94 ? 16.195 1.388 -22.312 1.00 74.44 94 SER A O 1
ATOM 729 N N . PRO A 1 95 ? 15.887 2.422 -24.286 1.00 74.75 95 PRO A N 1
ATOM 730 C CA . PRO A 1 95 ? 15.492 3.702 -23.690 1.00 74.75 95 PRO A CA 1
ATOM 731 C C . PRO A 1 95 ? 14.115 3.648 -23.006 1.00 74.75 95 PRO A C 1
ATOM 733 O O . PRO A 1 95 ? 13.816 4.492 -22.167 1.00 74.75 95 PRO A O 1
ATOM 736 N N . ASP A 1 96 ? 13.298 2.648 -23.344 1.00 83.88 96 ASP A N 1
ATOM 737 C CA . ASP A 1 96 ? 11.910 2.526 -22.884 1.00 83.88 96 ASP A CA 1
ATOM 738 C C . ASP A 1 96 ? 11.794 1.796 -21.536 1.00 83.88 96 ASP A C 1
ATOM 740 O O . ASP A 1 96 ? 10.759 1.863 -20.866 1.00 83.88 96 ASP A O 1
ATOM 744 N N . VAL A 1 97 ? 12.859 1.104 -21.116 1.00 84.19 97 VAL A N 1
ATOM 745 C CA . VAL A 1 97 ? 12.897 0.321 -19.880 1.00 84.19 97 VAL A CA 1
ATOM 746 C C . VAL A 1 97 ? 13.902 0.918 -18.905 1.00 84.19 97 VAL A C 1
ATOM 748 O O . VAL A 1 97 ? 15.103 0.945 -19.157 1.00 84.19 97 VAL A O 1
ATOM 751 N N . MET A 1 98 ? 13.413 1.297 -17.727 1.00 85.75 98 MET A N 1
ATOM 752 C CA . MET A 1 98 ? 14.224 1.832 -16.638 1.00 85.75 98 MET A CA 1
ATOM 753 C C . MET A 1 98 ? 14.237 0.863 -15.459 1.00 85.75 98 MET A C 1
ATOM 755 O O . MET A 1 98 ? 13.198 0.350 -15.039 1.00 85.75 98 MET A O 1
ATOM 759 N N . TYR A 1 99 ? 15.409 0.633 -14.873 1.00 86.88 99 TYR A N 1
ATOM 760 C CA . TYR A 1 99 ? 15.528 -0.153 -13.649 1.00 86.88 99 TYR A CA 1
ATOM 761 C C . TYR A 1 99 ? 15.501 0.782 -12.441 1.00 86.88 99 TYR A C 1
ATOM 763 O O . TYR A 1 99 ? 16.434 1.548 -12.214 1.00 86.88 99 TYR A O 1
ATOM 771 N N . ILE A 1 100 ? 14.422 0.741 -11.660 1.00 87.44 100 ILE A N 1
ATOM 772 C CA . ILE A 1 100 ? 14.209 1.654 -10.531 1.00 87.44 100 ILE A CA 1
ATOM 773 C C . ILE A 1 100 ? 14.339 0.904 -9.215 1.00 87.44 100 ILE A C 1
ATOM 775 O O . ILE A 1 100 ? 13.580 -0.019 -8.913 1.00 87.44 100 ILE A O 1
ATOM 779 N N . ARG A 1 101 ? 15.260 1.352 -8.366 1.00 87.69 101 ARG A N 1
ATOM 780 C CA . ARG A 1 101 ? 15.383 0.863 -6.999 1.00 87.69 101 ARG A CA 1
ATOM 781 C C . ARG A 1 101 ? 14.567 1.746 -6.063 1.00 87.69 101 ARG A C 1
ATOM 783 O O . ARG A 1 101 ? 14.863 2.923 -5.881 1.00 87.69 101 ARG A O 1
ATOM 790 N N . SER A 1 102 ? 13.559 1.157 -5.429 1.00 83.81 102 SER A N 1
ATOM 791 C CA . SER A 1 102 ? 12.821 1.801 -4.344 1.00 83.81 102 SER A CA 1
ATOM 792 C C . SER A 1 102 ? 13.548 1.601 -3.018 1.00 83.81 102 SER A C 1
ATOM 794 O O . SER A 1 102 ? 13.850 0.465 -2.638 1.00 83.81 102 SER A O 1
ATOM 796 N N . VAL A 1 103 ? 13.797 2.682 -2.288 1.00 79.06 103 VAL A N 1
ATOM 797 C CA . VAL A 1 103 ? 14.315 2.636 -0.920 1.00 79.06 103 VAL A CA 1
ATOM 798 C C . VAL A 1 103 ? 13.158 2.836 0.052 1.00 79.06 103 VAL A C 1
ATOM 800 O O . VAL A 1 103 ? 12.317 3.717 -0.119 1.00 79.06 103 VAL A O 1
ATOM 803 N N . ALA A 1 104 ? 13.100 2.011 1.099 1.00 70.50 104 ALA A N 1
ATOM 804 C CA . ALA A 1 104 ? 12.100 2.192 2.142 1.00 70.50 104 ALA A CA 1
ATOM 805 C C . ALA A 1 104 ? 12.262 3.582 2.776 1.00 70.50 104 ALA A C 1
ATOM 807 O O . ALA A 1 104 ? 13.372 3.988 3.122 1.00 70.50 104 ALA A O 1
ATOM 808 N N . ALA A 1 105 ? 11.156 4.307 2.958 1.00 66.75 105 ALA A N 1
ATOM 809 C CA . ALA A 1 105 ? 11.218 5.619 3.589 1.00 66.75 105 ALA A CA 1
ATOM 810 C C . ALA A 1 105 ? 11.806 5.501 5.005 1.00 66.75 105 ALA A C 1
ATOM 812 O O . ALA A 1 105 ? 11.238 4.824 5.868 1.00 66.75 105 ALA A O 1
ATOM 813 N N . SER A 1 106 ? 12.937 6.175 5.234 1.00 62.00 106 SER A N 1
ATOM 814 C CA . SER A 1 106 ? 13.553 6.286 6.556 1.00 62.00 106 SER A CA 1
ATOM 815 C C . SER A 1 106 ? 12.568 6.961 7.507 1.00 62.00 106 SER A C 1
ATOM 817 O O . SER A 1 106 ? 12.118 8.083 7.260 1.00 62.00 106 SER A O 1
ATOM 819 N N . ARG A 1 107 ? 12.194 6.268 8.587 1.00 64.88 107 ARG A N 1
ATOM 820 C CA . ARG A 1 107 ? 11.361 6.847 9.645 1.00 64.88 107 ARG A CA 1
ATOM 821 C C . ARG A 1 107 ? 12.246 7.175 10.845 1.00 64.88 107 ARG A C 1
ATOM 823 O O . ARG A 1 107 ? 12.780 6.250 11.461 1.00 64.88 107 ARG A O 1
ATOM 830 N N . PRO A 1 108 ? 12.411 8.465 11.186 1.00 54.28 108 PRO A N 1
ATOM 831 C CA . PRO A 1 108 ? 13.248 8.865 12.302 1.00 54.28 108 PRO A CA 1
ATOM 832 C C . PRO A 1 108 ? 12.657 8.374 13.626 1.00 54.28 108 PRO A C 1
ATOM 834 O O . PRO A 1 108 ? 11.443 8.345 13.833 1.00 54.28 108 PRO A O 1
ATOM 837 N N . TYR A 1 109 ? 13.541 7.997 14.544 1.00 54.94 109 TYR A N 1
ATOM 838 C CA . TYR A 1 109 ? 13.183 7.692 15.922 1.00 54.94 109 TYR A CA 1
ATOM 839 C C . TYR A 1 109 ? 12.580 8.934 16.593 1.00 54.94 109 TYR A C 1
ATOM 841 O O . TYR A 1 109 ? 13.234 9.975 16.687 1.00 54.94 109 TYR A O 1
ATOM 849 N N . SER A 1 110 ? 11.347 8.829 17.094 1.00 55.69 110 SER A N 1
ATOM 850 C CA . SER A 1 110 ? 10.741 9.915 17.863 1.00 55.69 110 SER A CA 1
ATOM 851 C C . SER A 1 110 ? 11.304 9.913 19.283 1.00 55.69 110 SER A C 1
ATOM 853 O O . SER A 1 110 ? 10.880 9.131 20.138 1.00 55.69 110 SER A O 1
ATOM 855 N N . LYS A 1 111 ? 12.267 10.808 19.547 1.00 55.97 111 LYS A N 1
ATOM 856 C CA . LYS A 1 111 ? 12.840 11.007 20.891 1.00 55.97 111 LYS A CA 1
ATOM 857 C C . LYS A 1 111 ? 11.774 11.418 21.915 1.00 55.97 111 LYS A C 1
ATOM 859 O O . LYS A 1 111 ? 11.826 10.942 23.045 1.00 55.97 111 LYS A O 1
ATOM 864 N N . ALA A 1 112 ? 10.796 12.235 21.512 1.00 58.00 112 ALA A N 1
ATOM 865 C CA . ALA A 1 112 ? 9.725 12.732 22.382 1.00 58.00 112 ALA A CA 1
ATOM 866 C C . ALA A 1 112 ? 8.807 11.613 22.901 1.00 58.00 112 ALA A C 1
ATOM 868 O O . AL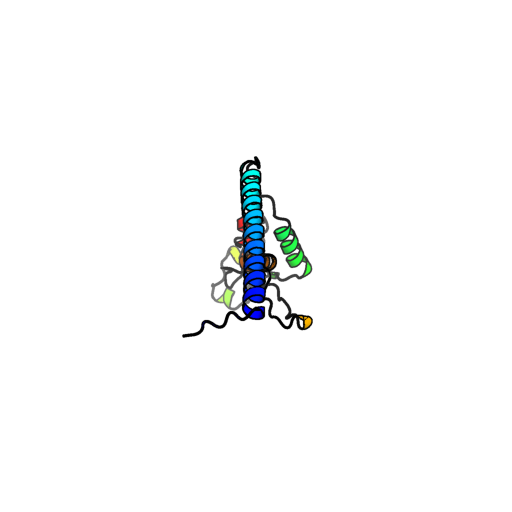A A 1 112 ? 8.402 11.627 24.058 1.00 58.00 112 ALA A O 1
ATOM 869 N N . LEU A 1 113 ? 8.529 10.607 22.067 1.00 61.12 113 LEU A N 1
ATOM 870 C CA . LEU A 1 113 ? 7.716 9.448 22.445 1.00 61.12 113 LEU A CA 1
ATOM 871 C C . LEU A 1 113 ? 8.545 8.275 22.994 1.00 61.12 113 LEU A C 1
ATOM 873 O O . LEU A 1 113 ? 7.956 7.264 23.369 1.00 61.12 113 LEU A O 1
ATOM 877 N N . ARG A 1 114 ? 9.888 8.383 23.021 1.00 57.47 114 ARG A N 1
ATOM 878 C CA . ARG A 1 114 ? 10.848 7.307 23.363 1.00 57.47 114 ARG A CA 1
ATOM 879 C C . ARG A 1 114 ? 10.481 5.943 22.761 1.00 57.47 114 ARG A C 1
ATOM 881 O O . ARG A 1 114 ? 10.636 4.901 23.393 1.00 57.47 114 ARG A O 1
ATOM 888 N N . ARG A 1 115 ? 9.950 5.938 21.539 1.00 56.09 115 ARG A N 1
ATOM 889 C CA . ARG A 1 115 ? 9.487 4.726 20.859 1.00 56.09 115 ARG A CA 1
ATOM 890 C C . ARG A 1 115 ? 10.094 4.664 19.470 1.00 56.09 115 ARG A C 1
ATOM 892 O O . ARG A 1 115 ? 10.012 5.621 18.699 1.00 56.09 115 ARG A O 1
ATOM 899 N N . ARG A 1 116 ? 10.646 3.498 19.124 1.00 55.44 116 ARG A N 1
ATOM 900 C CA . ARG A 1 116 ? 10.710 3.092 17.719 1.00 55.44 116 ARG A CA 1
ATOM 901 C C . ARG A 1 116 ? 9.271 2.883 17.253 1.00 55.44 116 ARG A C 1
ATOM 903 O O . ARG A 1 116 ? 8.420 2.458 18.033 1.00 55.44 116 ARG A O 1
ATOM 910 N N . HIS A 1 117 ? 8.995 3.204 15.997 1.00 57.06 117 HIS A N 1
ATOM 911 C CA . HIS A 1 117 ? 7.692 3.082 15.329 1.00 57.06 117 HIS A CA 1
ATOM 912 C C . HIS A 1 117 ? 7.181 1.613 15.229 1.00 57.06 117 HIS A C 1
ATOM 914 O O . HIS A 1 117 ? 6.445 1.268 14.315 1.00 57.06 117 HIS A O 1
ATOM 920 N N . GLU A 1 118 ? 7.575 0.719 16.136 1.00 50.59 118 GLU A N 1
ATOM 921 C CA . GLU A 1 118 ? 7.160 -0.686 16.192 1.00 50.59 118 GLU A CA 1
ATOM 922 C C . GLU A 1 118 ? 5.779 -0.829 16.866 1.00 50.59 118 GLU A C 1
ATOM 924 O O . GLU A 1 118 ? 4.979 -1.665 16.463 1.00 50.59 118 GLU A O 1
ATOM 929 N N . ASN A 1 119 ? 5.427 0.082 17.788 1.00 53.97 119 ASN A N 1
ATOM 930 C CA . ASN A 1 119 ? 4.104 0.169 18.431 1.00 53.97 119 ASN A CA 1
ATOM 931 C C . ASN A 1 119 ? 3.239 1.276 17.814 1.00 53.97 119 ASN A C 1
ATOM 933 O O . ASN A 1 119 ? 2.739 2.170 18.505 1.00 53.97 119 ASN A O 1
ATOM 937 N N . LEU A 1 120 ? 3.133 1.264 16.490 1.00 60.69 120 LEU A N 1
ATOM 938 C CA . LEU A 1 120 ? 2.273 2.184 15.761 1.00 60.69 120 LEU A CA 1
ATOM 939 C C . LEU A 1 120 ? 0.793 1.868 16.018 1.00 60.69 120 LEU A C 1
ATOM 941 O O . LEU A 1 120 ? 0.435 0.689 16.012 1.00 60.69 120 LEU A O 1
ATOM 945 N N . PRO A 1 121 ? -0.091 2.875 16.177 1.00 64.62 121 PRO A N 1
ATOM 946 C CA . PRO A 1 121 ? -1.525 2.645 16.038 1.00 64.62 121 PRO A CA 1
ATOM 947 C C . PRO A 1 121 ? -1.820 1.911 14.722 1.00 64.62 121 PRO A C 1
ATOM 949 O O . PRO A 1 121 ? -1.101 2.081 13.735 1.00 64.62 121 PRO A O 1
ATOM 952 N N . VAL A 1 122 ? -2.887 1.108 14.701 1.00 64.12 122 VAL A N 1
ATOM 953 C CA . VAL A 1 122 ? -3.272 0.238 13.566 1.00 64.12 122 VAL A CA 1
ATOM 954 C C . VAL A 1 122 ? -3.258 0.988 12.224 1.00 64.12 122 VAL A C 1
ATOM 956 O O . VAL A 1 122 ? -2.820 0.463 11.201 1.00 64.12 122 VAL A O 1
ATOM 959 N N . THR A 1 123 ? -3.652 2.262 12.231 1.00 59.50 123 THR A N 1
ATOM 960 C CA . THR A 1 123 ? -3.638 3.143 11.055 1.00 59.50 123 THR A CA 1
ATOM 961 C C . THR A 1 123 ? -2.241 3.360 10.470 1.00 59.50 123 THR A C 1
ATOM 963 O O . THR A 1 123 ? -2.082 3.409 9.251 1.00 59.50 123 THR A O 1
ATOM 966 N N . ALA A 1 124 ? -1.212 3.436 11.309 1.00 66.31 124 ALA A N 1
ATOM 967 C CA . ALA A 1 124 ? 0.165 3.617 10.878 1.00 66.31 124 ALA A CA 1
ATOM 968 C C . ALA A 1 124 ? 0.880 2.287 10.568 1.00 66.31 124 ALA A C 1
ATOM 970 O O . ALA A 1 124 ? 1.792 2.279 9.740 1.00 66.31 124 ALA A O 1
ATOM 971 N N . GLN A 1 125 ? 0.424 1.155 11.123 1.00 71.81 125 GLN A N 1
ATOM 972 C CA . GLN A 1 125 ? 0.856 -0.179 10.671 1.00 71.81 125 GLN A CA 1
ATOM 973 C C . 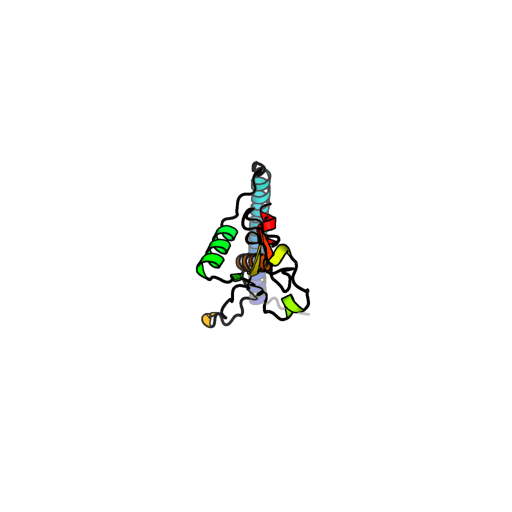GLN A 1 125 ? 0.435 -0.444 9.220 1.00 71.81 125 GLN A C 1
ATOM 975 O O . GLN A 1 125 ? 1.209 -0.979 8.429 1.00 71.81 125 GLN A O 1
ATOM 980 N N . LEU A 1 126 ? -0.766 -0.008 8.832 1.00 74.88 126 LEU A N 1
ATOM 981 C CA . LEU A 1 126 ? -1.237 -0.142 7.454 1.00 74.88 126 LEU A CA 1
ATOM 982 C C . LEU A 1 126 ? -0.396 0.681 6.462 1.00 74.88 126 LEU A C 1
ATOM 984 O O . LEU A 1 126 ? -0.090 0.201 5.369 1.00 74.88 126 LEU A O 1
ATOM 988 N N . ALA A 1 127 ? 0.022 1.892 6.841 1.00 73.12 127 ALA A N 1
ATOM 989 C CA . ALA A 1 127 ? 0.926 2.707 6.027 1.00 73.12 127 ALA A CA 1
ATOM 990 C C . ALA A 1 127 ? 2.311 2.053 5.877 1.00 73.12 127 ALA A C 1
ATOM 992 O O . ALA A 1 127 ? 2.897 2.085 4.797 1.00 73.12 127 ALA A O 1
ATOM 993 N N . LEU A 1 128 ? 2.811 1.406 6.935 1.00 75.69 128 LEU A N 1
ATOM 994 C CA . LEU A 1 128 ? 4.059 0.644 6.896 1.00 75.69 128 LEU A CA 1
ATOM 995 C C . LEU A 1 128 ? 3.952 -0.561 5.959 1.00 75.69 128 LEU A C 1
ATOM 997 O O . LEU A 1 128 ? 4.819 -0.756 5.112 1.00 75.69 128 LEU A O 1
ATOM 1001 N N . ASN A 1 129 ? 2.869 -1.331 6.064 1.00 80.06 129 ASN A N 1
ATOM 1002 C CA . ASN A 1 129 ? 2.623 -2.458 5.169 1.00 80.06 129 ASN A CA 1
ATOM 1003 C C . ASN A 1 129 ? 2.504 -1.998 3.716 1.00 80.06 129 ASN A C 1
ATOM 1005 O O . ASN A 1 129 ? 3.049 -2.649 2.834 1.00 80.06 129 ASN A O 1
ATOM 1009 N N . THR A 1 130 ? 1.865 -0.853 3.473 1.00 79.12 130 THR A N 1
ATOM 1010 C CA . THR A 1 130 ? 1.773 -0.257 2.134 1.00 79.12 130 THR A CA 1
ATOM 1011 C C . THR A 1 130 ? 3.152 0.110 1.587 1.00 79.12 130 THR A C 1
ATOM 1013 O O . THR A 1 130 ? 3.489 -0.319 0.491 1.00 79.12 130 THR A O 1
ATOM 1016 N N . ALA A 1 131 ? 3.984 0.812 2.363 1.00 79.62 131 ALA A N 1
ATOM 1017 C CA . ALA A 1 131 ? 5.346 1.154 1.944 1.00 79.62 131 ALA A CA 1
ATOM 1018 C C . ALA A 1 131 ? 6.216 -0.095 1.717 1.00 79.62 131 ALA A C 1
ATOM 1020 O O . ALA A 1 131 ? 7.045 -0.140 0.816 1.00 79.62 131 ALA A O 1
ATOM 1021 N N . ARG A 1 132 ? 5.996 -1.163 2.492 1.00 83.25 132 ARG A N 1
ATOM 1022 C CA . ARG A 1 132 ? 6.687 -2.445 2.304 1.00 83.25 132 ARG A CA 1
ATOM 1023 C C . ARG A 1 132 ? 6.389 -3.078 0.941 1.00 83.25 132 ARG A C 1
ATOM 1025 O O . ARG A 1 132 ? 7.240 -3.785 0.414 1.00 83.25 132 ARG A O 1
ATOM 1032 N N . MET A 1 133 ? 5.218 -2.826 0.354 1.00 86.31 133 MET A N 1
ATOM 1033 C CA . MET A 1 133 ? 4.852 -3.352 -0.970 1.00 86.31 133 MET A CA 1
ATOM 1034 C C . MET A 1 133 ? 5.687 -2.752 -2.107 1.00 86.31 133 MET A C 1
ATOM 1036 O O . MET A 1 133 ? 5.735 -3.337 -3.188 1.00 86.31 133 MET A O 1
ATOM 1040 N N . GLU A 1 134 ? 6.354 -1.622 -1.864 1.00 86.62 134 GLU A N 1
ATOM 1041 C CA . GLU A 1 134 ? 7.277 -1.002 -2.817 1.00 86.62 134 GLU A CA 1
ATOM 1042 C C . GLU A 1 134 ? 8.554 -1.830 -2.959 1.00 86.62 134 GLU A C 1
ATOM 1044 O O . GLU A 1 134 ? 9.044 -1.981 -4.064 1.00 86.62 134 GLU A O 1
ATOM 1049 N N . THR A 1 135 ? 9.073 -2.418 -1.877 1.00 86.75 135 THR A N 1
ATOM 1050 C CA . THR A 1 135 ? 10.363 -3.137 -1.881 1.00 86.75 135 THR A CA 1
ATOM 1051 C C . THR A 1 135 ? 10.223 -4.655 -1.825 1.00 86.75 135 THR A C 1
ATOM 1053 O O . THR A 1 135 ? 11.177 -5.385 -2.100 1.00 86.75 135 THR A O 1
ATOM 1056 N N . MET A 1 136 ? 9.048 -5.164 -1.451 1.00 88.50 136 MET A N 1
ATOM 1057 C CA . MET A 1 136 ? 8.822 -6.595 -1.272 1.00 88.50 136 MET A CA 1
ATOM 1058 C C . MET A 1 136 ? 8.961 -7.354 -2.596 1.00 88.50 136 MET A C 1
ATOM 1060 O O . MET A 1 136 ? 8.116 -7.237 -3.482 1.00 88.50 136 MET A O 1
ATOM 1064 N N . GLY A 1 137 ? 9.992 -8.197 -2.681 1.00 87.06 137 GLY A N 1
ATOM 1065 C CA . GLY A 1 137 ? 10.300 -8.976 -3.881 1.00 87.06 137 GLY A CA 1
ATOM 1066 C C . GLY A 1 137 ? 11.029 -8.181 -4.965 1.00 87.06 137 GLY A C 1
ATOM 1067 O O . GLY A 1 137 ? 11.076 -8.642 -6.099 1.00 87.06 137 GLY A O 1
ATOM 1068 N N . MET A 1 138 ? 11.573 -7.005 -4.633 1.00 89.12 138 MET A N 1
ATOM 1069 C CA . MET A 1 138 ? 12.386 -6.225 -5.561 1.00 89.12 138 MET A CA 1
ATOM 1070 C C . MET A 1 138 ? 13.684 -6.988 -5.894 1.00 89.12 138 MET A C 1
ATOM 1072 O O . MET A 1 138 ? 14.400 -7.380 -4.967 1.00 89.12 138 MET A O 1
ATOM 1076 N N . PRO A 1 139 ? 14.005 -7.190 -7.185 1.00 86.75 139 PRO A N 1
ATOM 1077 C CA . PRO A 1 139 ? 15.290 -7.736 -7.619 1.00 86.75 139 PRO A CA 1
ATOM 1078 C C . PRO A 1 139 ? 16.480 -6.884 -7.159 1.00 86.75 139 PRO A C 1
ATOM 1080 O O . PRO A 1 139 ? 16.333 -5.701 -6.846 1.00 86.75 139 PRO A O 1
ATOM 1083 N N . SER A 1 140 ? 17.687 -7.457 -7.169 1.00 82.31 140 SER A N 1
ATOM 1084 C CA . SER A 1 140 ? 18.929 -6.736 -6.836 1.00 82.31 140 SER A CA 1
ATOM 1085 C C . SER A 1 140 ? 19.176 -5.526 -7.743 1.00 82.31 140 SER A C 1
ATOM 1087 O O . SER A 1 140 ? 19.678 -4.504 -7.278 1.00 82.31 140 SER A O 1
ATOM 1089 N N . THR A 1 141 ? 18.763 -5.626 -9.006 1.00 81.88 141 THR A N 1
ATOM 1090 C CA . THR A 1 141 ? 18.829 -4.568 -10.023 1.00 81.88 141 THR A CA 1
ATOM 1091 C C . THR A 1 141 ? 17.680 -3.558 -9.934 1.00 81.88 141 THR A C 1
ATOM 1093 O O . THR A 1 141 ? 17.692 -2.566 -10.651 1.00 81.88 141 THR A O 1
ATOM 1096 N N . GLY A 1 142 ? 16.703 -3.757 -9.042 1.00 87.88 142 GLY A N 1
ATOM 1097 C CA . GLY A 1 142 ? 15.505 -2.921 -8.934 1.00 87.88 142 GLY A CA 1
ATOM 1098 C C . GLY A 1 142 ? 14.320 -3.434 -9.758 1.00 87.88 142 GLY A C 1
ATOM 1099 O O . GLY A 1 142 ? 14.329 -4.540 -10.300 1.00 87.88 142 GLY A O 1
ATOM 1100 N N . TRP A 1 143 ? 13.255 -2.639 -9.816 1.00 89.69 143 TRP A N 1
ATOM 1101 C CA . TRP A 1 143 ? 12.074 -2.921 -10.624 1.00 89.69 143 TRP A CA 1
ATOM 1102 C C . TRP A 1 143 ? 12.310 -2.541 -12.078 1.00 89.69 143 TRP A C 1
ATOM 1104 O O . TRP A 1 143 ? 12.684 -1.409 -12.359 1.00 89.69 143 TRP A O 1
ATOM 1114 N N . LYS A 1 144 ? 12.014 -3.466 -12.991 1.00 89.81 144 LYS A N 1
ATOM 1115 C CA . LYS A 1 144 ? 11.934 -3.184 -14.424 1.00 89.81 144 LYS A CA 1
ATOM 1116 C C . LYS A 1 144 ? 10.661 -2.379 -14.698 1.00 89.81 144 LYS A C 1
ATOM 1118 O O . LYS A 1 144 ? 9.572 -2.947 -14.652 1.00 89.81 144 LYS A O 1
ATOM 1123 N N . VAL A 1 145 ? 10.792 -1.079 -14.921 1.00 89.38 145 VAL A N 1
ATOM 1124 C CA . VAL A 1 145 ? 9.686 -0.164 -15.219 1.00 89.38 145 VAL A CA 1
ATOM 1125 C C . VAL A 1 145 ? 9.670 0.111 -16.711 1.00 89.38 145 VAL A C 1
ATOM 1127 O O . VAL A 1 145 ? 10.683 0.513 -17.274 1.00 89.38 145 VAL A O 1
ATOM 1130 N N . ASP A 1 146 ? 8.521 -0.119 -17.334 1.00 88.69 146 ASP A N 1
ATOM 1131 C CA . ASP A 1 146 ? 8.281 0.277 -18.717 1.00 88.69 146 ASP A CA 1
ATOM 1132 C C . ASP A 1 146 ? 7.720 1.701 -18.709 1.00 88.69 146 ASP A C 1
ATOM 1134 O O . ASP A 1 146 ? 6.626 1.943 -18.185 1.00 88.69 146 ASP A O 1
ATOM 1138 N N . VAL A 1 147 ? 8.504 2.646 -19.226 1.00 85.88 147 VAL A N 1
ATOM 1139 C CA . VAL A 1 147 ? 8.182 4.077 -19.205 1.00 85.88 147 VAL A CA 1
ATOM 1140 C C . VAL A 1 147 ? 7.118 4.406 -20.253 1.00 85.88 147 VAL A C 1
ATOM 1142 O O . VAL A 1 147 ? 6.265 5.258 -20.011 1.00 85.88 147 VAL A O 1
ATOM 1145 N N . CYS A 1 148 ? 7.105 3.699 -21.384 1.00 85.31 148 CYS A N 1
ATOM 1146 C CA . CYS A 1 148 ? 6.116 3.895 -22.443 1.00 85.31 148 CYS A CA 1
ATOM 1147 C C . CYS A 1 148 ? 4.731 3.404 -22.021 1.00 85.31 148 CYS A C 1
ATOM 1149 O O . CYS A 1 148 ? 3.727 4.075 -22.258 1.00 85.31 148 CYS A O 1
ATOM 1151 N N . LEU A 1 149 ? 4.673 2.243 -21.370 1.00 84.75 149 LEU A N 1
ATOM 1152 C CA . LEU A 1 149 ? 3.429 1.648 -20.887 1.00 84.75 149 LEU A CA 1
ATOM 1153 C C . LEU A 1 149 ? 3.042 2.135 -19.483 1.00 84.75 149 LEU A C 1
ATOM 1155 O O . LEU A 1 149 ? 1.963 1.794 -19.001 1.00 84.75 149 LEU A O 1
ATOM 1159 N N . MET A 1 150 ? 3.901 2.916 -18.817 1.00 84.44 150 MET A N 1
ATOM 1160 C CA . MET A 1 150 ? 3.724 3.372 -17.432 1.00 84.44 150 MET A CA 1
ATOM 1161 C C . MET A 1 150 ? 3.443 2.210 -16.464 1.00 84.44 150 MET A C 1
ATOM 1163 O O . MET A 1 150 ? 2.651 2.329 -15.525 1.00 84.44 150 MET A O 1
ATOM 1167 N N . THR A 1 151 ? 4.090 1.062 -16.689 1.00 85.19 151 THR A N 1
ATOM 1168 C CA . THR A 1 151 ? 3.867 -0.148 -15.888 1.00 85.19 151 THR A CA 1
ATOM 1169 C C . THR A 1 151 ? 5.044 -0.453 -14.978 1.00 85.19 151 THR A C 1
ATOM 1171 O O . THR A 1 151 ? 6.212 -0.320 -15.341 1.00 85.19 151 THR A O 1
ATOM 1174 N N . CYS A 1 152 ? 4.728 -0.898 -13.762 1.00 86.81 152 CYS A N 1
ATOM 1175 C CA . CYS A 1 152 ? 5.720 -1.335 -12.793 1.00 86.81 152 CYS A CA 1
ATOM 1176 C C . CYS A 1 152 ? 5.287 -2.664 -12.154 1.00 86.81 152 CYS A C 1
ATOM 1178 O O . CYS A 1 152 ? 4.149 -2.785 -11.691 1.00 86.81 152 CYS A O 1
ATOM 1180 N N . PRO A 1 153 ? 6.181 -3.666 -12.069 1.00 87.19 153 PRO A N 1
ATOM 1181 C CA . PRO A 1 153 ? 5.876 -4.973 -11.488 1.00 87.19 153 PRO A CA 1
ATOM 1182 C C . PRO A 1 153 ? 5.762 -4.953 -9.957 1.00 87.19 153 PRO A C 1
ATOM 1184 O O . PRO A 1 153 ? 5.423 -5.985 -9.362 1.00 87.19 153 PRO A O 1
ATOM 1187 N N . CYS A 1 154 ? 6.046 -3.819 -9.306 1.00 87.00 154 CYS A N 1
ATOM 1188 C CA . CYS A 1 154 ? 5.986 -3.709 -7.857 1.00 87.00 154 CYS A CA 1
ATOM 1189 C C . CYS A 1 154 ? 4.563 -3.969 -7.343 1.00 87.00 154 CYS A C 1
ATOM 1191 O O . CYS A 1 154 ? 3.551 -3.647 -7.976 1.00 87.00 154 CYS A O 1
ATOM 1193 N N . ARG A 1 155 ? 4.462 -4.554 -6.146 1.00 86.25 155 ARG A N 1
ATOM 1194 C CA . ARG A 1 155 ? 3.154 -4.913 -5.578 1.00 86.25 155 ARG A CA 1
ATOM 1195 C C . ARG A 1 155 ? 2.309 -3.689 -5.221 1.00 86.25 155 ARG A C 1
ATOM 1197 O O . ARG A 1 155 ? 1.097 -3.811 -5.074 1.00 86.25 155 ARG A O 1
ATOM 1204 N N . PHE A 1 156 ? 2.946 -2.528 -5.076 1.00 82.56 156 PHE A N 1
ATOM 1205 C CA . PHE A 1 156 ? 2.265 -1.254 -4.889 1.00 82.56 156 PHE A CA 1
ATOM 1206 C C . PHE A 1 156 ? 1.415 -0.883 -6.116 1.00 82.56 156 PHE A C 1
ATOM 1208 O O . PHE A 1 156 ? 0.242 -0.560 -5.951 1.00 82.56 156 PHE A O 1
ATOM 1215 N N . VAL A 1 157 ? 1.965 -1.005 -7.331 1.00 77.69 157 VAL A N 1
ATOM 1216 C CA . VAL A 1 157 ? 1.260 -0.683 -8.586 1.00 77.69 157 VAL A CA 1
ATOM 1217 C C . VAL A 1 157 ? 0.283 -1.788 -8.993 1.00 77.69 157 VAL A C 1
ATOM 1219 O O . VAL A 1 157 ? -0.839 -1.479 -9.382 1.00 77.69 157 VAL A O 1
ATOM 1222 N N . LYS A 1 158 ? 0.627 -3.069 -8.783 1.00 75.56 158 LYS A N 1
ATOM 1223 C CA . LYS A 1 158 ? -0.289 -4.209 -9.029 1.00 75.56 158 LYS A CA 1
ATOM 1224 C C . LYS A 1 158 ? -1.617 -4.141 -8.273 1.00 75.56 158 LYS A C 1
ATOM 1226 O O . LYS A 1 158 ? -2.534 -4.876 -8.595 1.00 75.56 158 LYS A O 1
ATOM 1231 N N . LYS A 1 159 ? -1.739 -3.293 -7.251 1.00 66.75 159 LYS A N 1
ATOM 1232 C CA . LYS A 1 159 ? -3.013 -3.069 -6.561 1.00 66.75 159 LYS A CA 1
ATOM 1233 C C . LYS A 1 159 ? -4.058 -2.366 -7.447 1.00 66.75 159 LYS A C 1
ATOM 1235 O O . LYS A 1 159 ? -5.234 -2.367 -7.092 1.00 66.75 159 LYS A O 1
ATOM 1240 N N . PHE A 1 160 ? -3.631 -1.739 -8.541 1.00 63.38 160 PHE A N 1
ATOM 1241 C CA . PHE A 1 160 ? -4.473 -0.910 -9.405 1.00 63.38 160 PHE A CA 1
ATOM 1242 C C . PHE A 1 160 ? -4.679 -1.465 -10.817 1.00 63.38 160 PHE A C 1
ATOM 1244 O O . PHE A 1 160 ? -5.525 -0.924 -11.526 1.00 63.38 160 PHE A O 1
ATOM 1251 N N . ALA A 1 161 ? -3.913 -2.492 -11.198 1.00 58.72 161 ALA A N 1
ATOM 1252 C CA . ALA A 1 161 ? -4.008 -3.197 -12.474 1.00 58.72 161 ALA A CA 1
ATOM 1253 C C . ALA A 1 161 ? -4.938 -4.404 -12.335 1.00 58.72 161 ALA A C 1
ATOM 1255 O O . ALA A 1 161 ? -5.855 -4.528 -13.170 1.00 58.72 161 ALA A O 1
#

Sequence (161 aa):
MATTNNPVGQYSAALKRDVIVHRKLKMGVLLCRQLDWCHLESARSMPFALATVANPRLQDRAREIECKGPLSEHVVSRHSVAYMMGEVPAEAMSPDVMYIRSVAASRPYSKALRRRHENLPVTAQLALNTARMETMGMPSTGWKVDVCLMTCPCRFVKKFA

Organism: Phytophthora infestans (NCBI:txid4787)